Protein AF-A0A9E2X780-F1 (afdb_monomer_lite)

Secondary structure (DSSP, 8-state):
------------B--TTHHHHHHH-HHHHHHHHHHHIIIIIHHHHHHTT-----EETTEE-

Foldseek 3Di:
DDDDDDDDDDDKDFDPPLVVVCVVPVVVSVVVLVCCCVPPVVVVCVVVVHDWPDDDVRMTD

pLDDT: mean 94.97, std 6.62, range [55.78, 98.38]

Radius of gyration: 14.36 Å; chains: 1; bounding box: 30×24×40 Å

Structure (mmCIF, N/CA/C/O backbone):
data_AF-A0A9E2X780-F1
#
_entry.id   AF-A0A9E2X780-F1
#
loop_
_atom_site.group_PDB
_atom_site.id
_atom_site.type_symbol
_atom_site.label_atom_id
_atom_site.label_alt_id
_atom_site.label_comp_id
_atom_site.label_asym_id
_atom_site.label_entity_id
_atom_site.label_seq_id
_atom_site.pdbx_PDB_ins_code
_atom_site.Cartn_x
_atom_site.Cartn_y
_atom_site.Cartn_z
_atom_site.occupancy
_atom_site.B_iso_or_equiv
_atom_site.auth_seq_id
_atom_site.auth_comp_id
_atom_site.auth_asym_id
_atom_site.auth_atom_id
_atom_site.pdbx_PDB_model_num
ATOM 1 N N . MET A 1 1 ? -2.786 17.408 22.926 1.00 55.78 1 MET A N 1
ATOM 2 C CA . MET A 1 1 ? -3.928 16.552 22.533 1.00 55.78 1 MET A CA 1
ATOM 3 C C . MET A 1 1 ? -3.951 15.353 23.462 1.00 55.78 1 MET A C 1
ATOM 5 O O . MET A 1 1 ? -2.951 14.654 23.542 1.00 55.78 1 MET A O 1
ATOM 9 N N . THR A 1 2 ? -5.024 15.152 24.218 1.00 70.06 2 THR A N 1
ATOM 10 C CA . THR A 1 2 ? -5.189 13.955 25.053 1.00 70.06 2 THR A CA 1
ATOM 11 C C . THR A 1 2 ? -5.478 12.749 24.156 1.00 70.06 2 THR A C 1
ATOM 13 O O . THR A 1 2 ? -6.276 12.836 23.225 1.00 70.06 2 THR A O 1
ATOM 16 N N . ALA A 1 3 ? -4.790 11.629 24.382 1.00 83.44 3 ALA A N 1
ATOM 17 C CA . ALA A 1 3 ? -4.979 10.422 23.584 1.00 83.44 3 ALA A CA 1
ATOM 18 C C . ALA A 1 3 ? -6.297 9.728 23.967 1.00 83.44 3 ALA A C 1
ATOM 20 O O . ALA A 1 3 ? -6.450 9.252 25.092 1.00 83.44 3 ALA A O 1
ATOM 21 N N . THR A 1 4 ? -7.245 9.648 23.034 1.00 88.62 4 THR A N 1
ATOM 22 C CA . THR A 1 4 ? -8.502 8.909 23.224 1.00 88.62 4 THR A CA 1
ATOM 23 C C . THR A 1 4 ? -8.293 7.431 22.897 1.00 88.62 4 THR A C 1
ATOM 25 O O . THR A 1 4 ? -7.927 7.085 21.773 1.00 88.62 4 THR A O 1
ATOM 28 N N . ARG A 1 5 ? -8.538 6.541 23.866 1.00 92.69 5 ARG A N 1
ATOM 29 C CA . ARG A 1 5 ? -8.505 5.084 23.660 1.00 92.69 5 ARG A CA 1
ATOM 30 C C . ARG A 1 5 ? -9.869 4.594 23.183 1.00 92.69 5 ARG A C 1
ATOM 32 O O . ARG A 1 5 ? -10.893 5.011 23.713 1.00 92.69 5 ARG A O 1
ATOM 39 N N . ARG A 1 6 ? -9.878 3.699 22.198 1.00 92.19 6 ARG A N 1
ATOM 40 C CA . ARG A 1 6 ? -11.087 3.036 21.692 1.00 92.19 6 ARG A CA 1
ATOM 41 C C . ARG A 1 6 ? -10.736 1.674 21.105 1.00 92.19 6 ARG A C 1
ATOM 43 O O . ARG A 1 6 ? -9.603 1.478 20.671 1.00 92.19 6 ARG A O 1
ATOM 50 N N . LEU A 1 7 ? -11.716 0.779 21.027 1.00 96.56 7 LEU A N 1
ATOM 51 C CA . LEU A 1 7 ? -11.616 -0.416 20.192 1.00 96.56 7 LEU A CA 1
ATOM 52 C C . LEU A 1 7 ? -11.716 -0.002 18.715 1.00 96.56 7 LEU A C 1
ATOM 54 O O . LEU A 1 7 ? -12.549 0.836 18.362 1.00 96.56 7 LEU A O 1
ATOM 58 N N . ALA A 1 8 ? -10.854 -0.547 17.860 1.00 94.50 8 ALA A N 1
ATOM 59 C CA . ALA A 1 8 ? -10.834 -0.239 16.434 1.00 94.50 8 ALA A CA 1
ATOM 60 C C . ALA A 1 8 ? -10.402 -1.461 15.616 1.00 94.50 8 ALA A C 1
ATOM 62 O O . ALA A 1 8 ? -9.560 -2.235 16.063 1.00 94.50 8 ALA A O 1
ATOM 63 N N . ALA A 1 9 ? -10.948 -1.591 14.406 1.00 96.81 9 ALA A N 1
ATOM 64 C CA . ALA A 1 9 ? -10.395 -2.468 13.382 1.00 96.81 9 ALA A CA 1
ATOM 65 C C . ALA A 1 9 ? -9.231 -1.750 12.683 1.00 96.81 9 ALA A C 1
ATOM 67 O O . ALA A 1 9 ? -9.354 -0.574 12.334 1.00 96.81 9 ALA A O 1
ATOM 68 N N . ILE A 1 10 ? -8.112 -2.451 12.503 1.00 96.00 10 ILE A N 1
ATOM 69 C CA . ILE A 1 10 ? -6.912 -1.942 11.833 1.00 96.00 10 ILE A CA 1
ATOM 70 C C . ILE A 1 10 ? -6.619 -2.861 10.650 1.00 96.00 10 ILE A C 1
ATOM 72 O O . ILE A 1 10 ? -6.582 -4.079 10.817 1.00 96.00 10 ILE A O 1
ATOM 76 N N . LEU A 1 11 ? -6.415 -2.272 9.473 1.00 96.44 11 LEU A N 1
ATOM 77 C CA . LEU A 1 11 ? -6.012 -2.966 8.255 1.00 96.44 11 LEU A CA 1
ATOM 78 C C . LEU A 1 11 ? -4.638 -2.449 7.839 1.00 96.44 11 LEU A C 1
ATOM 80 O O . LEU A 1 11 ? -4.474 -1.246 7.691 1.00 96.44 11 LEU A O 1
ATOM 84 N N . ALA A 1 12 ? -3.688 -3.353 7.617 1.00 96.31 12 ALA A N 1
ATOM 85 C CA . ALA A 1 12 ? -2.423 -3.045 6.961 1.00 96.31 12 ALA A CA 1
ATOM 86 C C . ALA A 1 12 ? -2.381 -3.774 5.613 1.00 96.31 12 ALA A C 1
ATOM 88 O O . ALA A 1 12 ? -2.720 -4.958 5.552 1.00 96.31 12 ALA A O 1
ATOM 89 N N . ALA A 1 13 ? -1.995 -3.073 4.550 1.00 95.94 13 ALA A N 1
ATOM 90 C CA . ALA A 1 13 ? -1.916 -3.608 3.192 1.00 95.94 13 ALA A CA 1
ATOM 91 C C . ALA A 1 13 ? -0.626 -3.147 2.502 1.00 95.94 13 ALA A C 1
ATOM 93 O O . ALA A 1 13 ? -0.117 -2.075 2.824 1.00 95.94 13 ALA A O 1
ATOM 94 N N . ASP A 1 14 ? -0.119 -3.952 1.567 1.00 96.25 14 ASP A N 1
ATOM 95 C CA . ASP A 1 14 ? 1.136 -3.707 0.847 1.00 96.25 14 ASP A CA 1
ATOM 96 C C . ASP A 1 14 ? 1.094 -4.317 -0.562 1.00 96.25 14 ASP A C 1
ATOM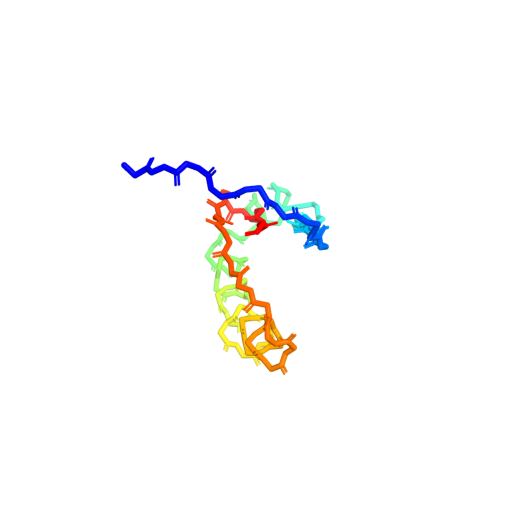 98 O O . ASP A 1 14 ? 0.279 -5.217 -0.818 1.00 96.25 14 ASP A O 1
ATOM 102 N N . VAL A 1 15 ? 1.943 -3.854 -1.486 1.00 96.81 15 VAL A N 1
ATOM 103 C CA . VAL A 1 15 ? 1.958 -4.373 -2.862 1.00 96.81 15 VAL A CA 1
ATOM 104 C C . VAL A 1 15 ? 2.914 -5.561 -2.965 1.00 96.81 15 VAL A C 1
ATOM 106 O O . VAL A 1 15 ? 4.135 -5.458 -2.871 1.00 96.81 15 VAL A O 1
ATOM 109 N N .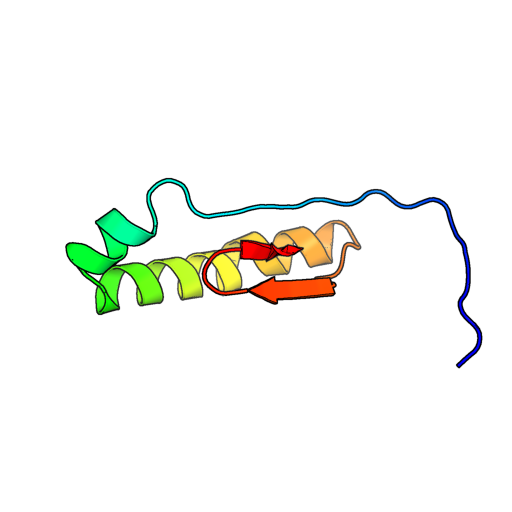 ALA A 1 16 ? 2.357 -6.740 -3.241 1.00 97.44 16 ALA A N 1
ATOM 110 C CA . ALA A 1 16 ? 3.156 -7.948 -3.399 1.00 97.44 16 ALA A CA 1
ATOM 111 C C . ALA A 1 16 ? 4.173 -7.813 -4.549 1.00 97.44 16 ALA A C 1
ATOM 113 O O . ALA A 1 16 ? 3.813 -7.609 -5.708 1.00 97.44 16 ALA A O 1
ATOM 114 N N . GLY A 1 17 ? 5.460 -7.981 -4.230 1.00 97.38 17 GLY A N 1
ATOM 115 C CA . GLY A 1 17 ? 6.537 -7.922 -5.218 1.00 97.38 17 GLY A CA 1
ATOM 116 C C . GLY A 1 17 ? 6.845 -6.517 -5.738 1.00 97.38 17 GLY A C 1
ATOM 117 O O . GLY A 1 17 ? 7.480 -6.415 -6.788 1.00 97.38 17 GLY A O 1
ATOM 118 N N . TYR A 1 18 ? 6.435 -5.467 -5.022 1.00 96.62 18 TYR A N 1
ATOM 119 C CA . TYR A 1 18 ? 6.622 -4.071 -5.413 1.00 96.62 18 TYR A CA 1
ATOM 120 C C . TYR A 1 18 ? 8.034 -3.755 -5.906 1.00 96.62 18 TYR A C 1
ATOM 122 O O . TYR A 1 18 ? 8.182 -3.253 -7.014 1.00 96.62 18 TYR A O 1
ATOM 130 N N . SER A 1 19 ? 9.076 -4.139 -5.161 1.00 96.56 19 SER A N 1
ATOM 131 C CA . SER A 1 19 ? 10.464 -3.870 -5.561 1.00 96.56 19 SER A CA 1
ATOM 132 C C . SER A 1 19 ? 10.807 -4.437 -6.940 1.00 96.56 19 SER A C 1
ATOM 134 O O . SER A 1 19 ? 11.431 -3.748 -7.734 1.00 96.56 19 SER A O 1
ATOM 136 N N . ARG A 1 20 ? 10.341 -5.652 -7.260 1.00 98.19 20 ARG A N 1
ATOM 137 C CA . ARG A 1 20 ? 10.571 -6.281 -8.572 1.00 98.19 20 ARG A CA 1
ATOM 138 C C . ARG A 1 20 ? 9.803 -5.568 -9.686 1.00 98.19 20 ARG A C 1
ATOM 140 O O . ARG A 1 20 ? 10.297 -5.457 -10.800 1.00 98.19 20 ARG A O 1
ATOM 147 N N . LEU A 1 21 ? 8.578 -5.125 -9.401 1.00 97.94 21 LEU A N 1
ATOM 148 C CA . LEU A 1 21 ? 7.752 -4.394 -10.366 1.00 97.94 21 LEU A CA 1
ATOM 149 C C . LEU A 1 21 ? 8.355 -3.022 -10.676 1.00 97.94 21 LEU A C 1
ATOM 151 O O . LEU A 1 21 ? 8.412 -2.631 -11.836 1.00 97.94 21 LEU A O 1
ATOM 155 N N . VAL A 1 22 ? 8.843 -2.330 -9.646 1.00 97.69 22 VAL A N 1
ATOM 156 C CA . VAL A 1 22 ? 9.541 -1.049 -9.782 1.00 97.69 22 VAL A CA 1
ATOM 157 C C . VAL A 1 22 ? 10.869 -1.219 -10.519 1.00 97.69 22 VAL A C 1
ATOM 159 O O . VAL A 1 22 ? 11.159 -0.432 -11.407 1.00 97.69 22 VAL A O 1
ATOM 162 N N . GLU A 1 23 ? 11.642 -2.265 -10.212 1.00 98.06 23 GLU A N 1
ATOM 163 C CA . GLU A 1 23 ? 12.891 -2.577 -10.922 1.00 98.06 23 GLU A CA 1
ATOM 164 C C . GLU A 1 23 ? 12.662 -2.802 -12.426 1.00 98.06 23 GLU A C 1
ATOM 166 O O . GLU A 1 23 ? 13.461 -2.359 -13.246 1.00 98.06 23 GLU A O 1
ATOM 171 N N . ALA A 1 24 ? 11.567 -3.473 -12.794 1.00 98.25 24 ALA A N 1
ATOM 172 C CA . ALA A 1 24 ? 11.240 -3.747 -14.190 1.00 98.25 24 ALA A CA 1
ATOM 173 C C . ALA A 1 24 ? 10.651 -2.532 -14.933 1.00 98.25 24 ALA A C 1
ATOM 175 O O . ALA A 1 24 ? 10.894 -2.369 -16.127 1.00 98.25 24 ALA A O 1
ATOM 176 N N . ASP A 1 25 ? 9.835 -1.724 -14.252 1.00 98.38 25 ASP A N 1
ATOM 177 C CA . ASP A 1 25 ? 9.104 -0.588 -14.820 1.00 98.38 25 ASP A CA 1
ATOM 178 C C . ASP A 1 25 ? 8.624 0.341 -13.692 1.00 98.38 25 ASP A C 1
ATOM 180 O O . ASP A 1 25 ? 7.512 0.202 -13.167 1.00 98.38 25 ASP A O 1
ATOM 184 N N . GLU A 1 26 ? 9.476 1.283 -13.288 1.00 97.25 26 GLU A N 1
ATOM 185 C CA . GLU A 1 26 ? 9.189 2.202 -12.184 1.00 97.25 26 GLU A CA 1
ATOM 186 C C . GLU A 1 26 ? 7.995 3.114 -12.495 1.00 97.25 26 GLU A C 1
ATOM 188 O O . GLU A 1 26 ? 7.023 3.150 -11.734 1.00 97.25 26 GLU A O 1
ATOM 193 N N . GLU A 1 27 ? 8.031 3.825 -13.625 1.00 98.25 27 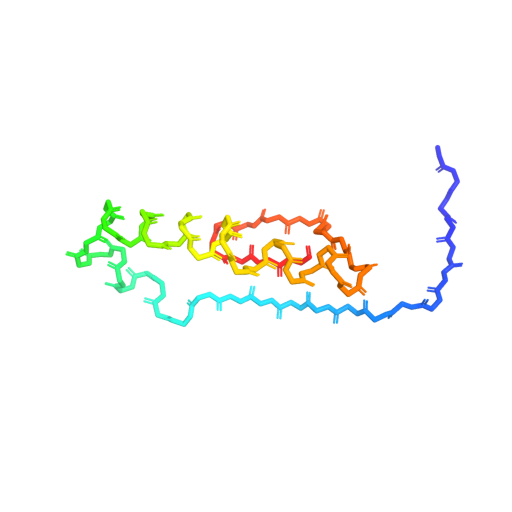GLU A N 1
ATOM 194 C CA . GLU A 1 27 ? 7.005 4.809 -13.979 1.00 98.25 27 GLU A CA 1
ATOM 195 C C . GLU A 1 27 ? 5.632 4.153 -14.163 1.00 98.25 27 GLU A C 1
ATOM 197 O O . GLU A 1 27 ? 4.639 4.617 -13.591 1.00 98.25 27 GLU A O 1
ATOM 202 N N . GLY A 1 28 ? 5.564 3.032 -14.888 1.00 98.38 28 GLY A N 1
ATOM 203 C CA . GLY A 1 28 ? 4.314 2.313 -15.089 1.00 98.38 28 GLY A CA 1
ATOM 204 C C . GLY A 1 28 ? 3.792 1.685 -13.799 1.00 98.38 28 GLY A C 1
ATO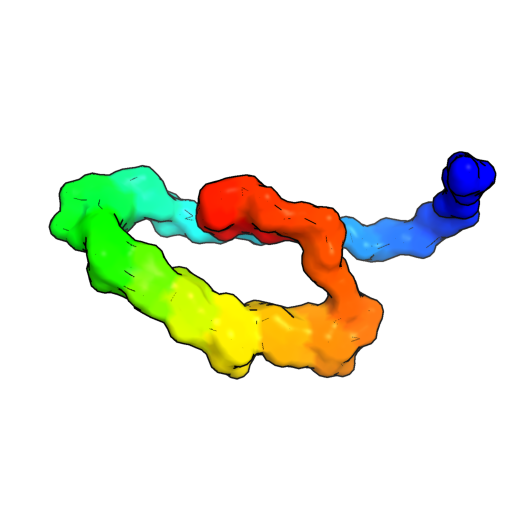M 205 O O . GLY A 1 28 ? 2.583 1.695 -13.552 1.00 98.38 28 GLY A O 1
ATOM 206 N N . THR A 1 29 ? 4.663 1.184 -12.919 1.00 98.06 29 THR A N 1
ATOM 207 C CA . THR A 1 29 ? 4.247 0.640 -11.614 1.00 98.06 29 THR A CA 1
ATOM 208 C C . THR A 1 29 ? 3.676 1.723 -10.708 1.00 98.06 29 THR A C 1
ATOM 210 O O . THR A 1 29 ? 2.575 1.554 -10.176 1.00 98.06 29 THR A O 1
ATOM 213 N N . LEU A 1 30 ? 4.355 2.866 -10.593 1.00 97.50 30 LEU A N 1
ATOM 214 C CA . LEU A 1 30 ? 3.867 4.004 -9.815 1.00 97.50 30 LEU A CA 1
ATOM 215 C C . LEU A 1 30 ? 2.578 4.591 -10.404 1.00 97.50 30 LEU A C 1
ATOM 217 O O . LEU A 1 30 ? 1.664 4.939 -9.655 1.00 97.50 30 LEU A O 1
ATOM 221 N N . GLY A 1 31 ? 2.475 4.674 -11.733 1.00 98.12 31 GLY A N 1
ATOM 222 C CA . GLY A 1 31 ? 1.271 5.121 -12.432 1.00 98.12 31 GLY A CA 1
ATOM 223 C C . GLY A 1 31 ? 0.068 4.224 -12.141 1.00 98.12 31 GLY A C 1
ATOM 224 O O . GLY A 1 31 ? -0.975 4.710 -11.699 1.00 98.12 31 GLY A O 1
ATOM 225 N N . ARG A 1 32 ? 0.229 2.903 -12.292 1.00 97.75 32 ARG A N 1
ATOM 226 C CA . ARG A 1 32 ? -0.817 1.916 -11.972 1.00 97.75 32 ARG A CA 1
ATOM 227 C C . ARG A 1 32 ? -1.242 1.986 -10.507 1.00 97.75 32 ARG A C 1
ATOM 229 O O . ARG A 1 32 ? -2.438 1.986 -10.225 1.00 97.75 32 ARG A O 1
ATOM 236 N N . LEU A 1 33 ? -0.286 2.088 -9.580 1.00 97.00 33 LEU A N 1
ATOM 237 C CA . LEU A 1 33 ? -0.587 2.207 -8.153 1.00 97.00 33 LEU A CA 1
ATOM 238 C C . LEU A 1 33 ? -1.391 3.480 -7.849 1.00 97.00 33 LEU A C 1
ATOM 240 O O . LEU A 1 33 ? -2.369 3.417 -7.106 1.00 97.00 33 LEU A O 1
ATOM 244 N N . LYS A 1 34 ? -1.038 4.623 -8.452 1.00 96.81 34 LYS A N 1
ATOM 245 C CA . LYS A 1 34 ? -1.796 5.878 -8.303 1.00 96.81 34 LYS A CA 1
ATOM 246 C C . LYS A 1 34 ? -3.238 5.746 -8.801 1.00 96.81 34 LYS A C 1
ATOM 248 O O . LYS A 1 34 ? -4.147 6.169 -8.092 1.00 96.81 34 LYS A O 1
ATOM 253 N N . VAL A 1 35 ? -3.450 5.133 -9.969 1.00 98.31 35 VAL A N 1
ATOM 254 C CA . VAL A 1 35 ? -4.795 4.902 -10.531 1.00 98.31 35 VAL A CA 1
ATOM 255 C C . VAL A 1 35 ? -5.615 3.984 -9.624 1.00 98.31 35 VAL A C 1
ATOM 257 O O . VAL A 1 35 ? -6.716 4.349 -9.222 1.00 98.31 35 VAL A O 1
ATOM 260 N N . LEU A 1 36 ? -5.057 2.841 -9.208 1.00 97.25 36 LEU A N 1
ATOM 261 C CA . LEU A 1 36 ? -5.738 1.917 -8.293 1.00 97.25 36 LEU A CA 1
ATOM 262 C C . LEU A 1 36 ? -6.120 2.592 -6.973 1.00 97.25 36 LEU A C 1
ATOM 264 O O . LEU A 1 36 ? -7.205 2.348 -6.442 1.00 97.25 36 LEU A O 1
ATOM 268 N N . ARG A 1 37 ? -5.252 3.461 -6.443 1.00 96.38 37 ARG A N 1
ATOM 269 C CA . ARG A 1 37 ? -5.562 4.230 -5.237 1.00 96.38 37 ARG A CA 1
ATOM 270 C C . ARG A 1 37 ? -6.714 5.200 -5.444 1.00 96.38 37 ARG A C 1
ATOM 272 O O . ARG A 1 37 ? -7.656 5.174 -4.657 1.00 96.38 37 ARG A O 1
ATOM 279 N N . ALA A 1 38 ? -6.652 6.004 -6.501 1.00 97.44 38 ALA A N 1
ATOM 280 C CA . ALA A 1 38 ? -7.645 7.032 -6.785 1.00 97.44 38 ALA A CA 1
ATOM 281 C C . ALA A 1 38 ? -9.026 6.450 -7.121 1.00 97.44 38 ALA A C 1
ATOM 283 O O . ALA A 1 38 ? -10.042 6.989 -6.687 1.00 97.44 38 ALA A O 1
ATOM 284 N N . GLU A 1 39 ? -9.069 5.354 -7.876 1.00 98.25 39 GLU A N 1
ATOM 285 C CA . GLU A 1 39 ? -10.318 4.826 -8.430 1.00 98.25 39 GLU A CA 1
ATOM 286 C C . GLU A 1 39 ? -10.931 3.709 -7.583 1.00 98.25 39 GLU A C 1
ATOM 288 O O . GLU A 1 39 ? -12.148 3.517 -7.603 1.00 98.25 39 GLU A O 1
ATOM 293 N N . ILE A 1 40 ? -10.113 2.972 -6.823 1.00 97.75 40 ILE A N 1
ATOM 294 C CA . ILE A 1 40 ? -10.561 1.763 -6.123 1.00 97.75 40 ILE A CA 1
ATOM 295 C C . ILE A 1 40 ? -10.302 1.852 -4.622 1.00 97.75 40 ILE A C 1
ATOM 297 O O . ILE A 1 40 ? -11.251 1.792 -3.842 1.00 97.75 40 ILE A O 1
ATOM 301 N N . ILE A 1 41 ? -9.044 1.971 -4.195 1.00 97.06 41 ILE A N 1
ATOM 302 C CA . ILE A 1 41 ? -8.677 1.767 -2.785 1.00 97.06 41 ILE A CA 1
ATOM 303 C C . ILE A 1 41 ? -9.243 2.883 -1.903 1.00 97.06 41 ILE A C 1
ATOM 305 O O . ILE A 1 41 ? -10.011 2.604 -0.979 1.00 97.06 41 ILE A O 1
ATOM 309 N N . ASP A 1 42 ? -8.918 4.141 -2.202 1.00 96.69 42 ASP A N 1
ATOM 310 C CA . ASP A 1 42 ? -9.306 5.277 -1.364 1.00 96.69 42 ASP A CA 1
ATOM 311 C C . ASP A 1 42 ? -10.844 5.466 -1.345 1.00 96.69 42 ASP A C 1
ATOM 313 O O . ASP A 1 42 ? -11.411 5.599 -0.250 1.00 96.69 42 ASP A O 1
ATOM 317 N N . PRO A 1 43 ? -11.574 5.364 -2.483 1.00 98.00 43 PRO A N 1
ATOM 318 C CA . PRO A 1 43 ? -13.038 5.402 -2.481 1.00 98.00 43 PRO A CA 1
ATOM 319 C C . PRO A 1 43 ? -13.686 4.264 -1.688 1.00 98.00 43 PRO A C 1
ATOM 321 O O . PRO A 1 43 ? -14.689 4.489 -1.009 1.00 98.00 43 PRO A O 1
ATOM 324 N N . LYS A 1 44 ? -13.138 3.040 -1.733 1.00 98.12 44 LYS A N 1
ATOM 325 C CA . LYS A 1 44 ? -13.677 1.911 -0.957 1.00 98.12 44 LYS A CA 1
ATOM 326 C C . LYS A 1 44 ? -13.456 2.105 0.537 1.00 98.12 44 LYS A C 1
ATOM 328 O O . LYS A 1 44 ? -14.393 1.891 1.306 1.00 98.12 44 LYS A O 1
ATOM 333 N N . ILE A 1 45 ? -12.275 2.567 0.953 1.00 97.62 45 ILE A N 1
ATOM 334 C CA . ILE A 1 45 ? -12.008 2.910 2.357 1.00 97.62 45 ILE A CA 1
ATOM 335 C C . ILE A 1 45 ? -13.027 3.947 2.841 1.00 97.62 45 ILE A C 1
ATOM 337 O O . ILE A 1 45 ? -13.685 3.728 3.860 1.00 97.62 45 ILE A O 1
ATOM 341 N N . ALA A 1 46 ? -13.215 5.034 2.086 1.00 97.00 46 ALA A N 1
ATOM 342 C CA . ALA A 1 46 ? -14.178 6.078 2.426 1.00 97.00 46 ALA A CA 1
ATOM 343 C C . ALA A 1 46 ? -15.626 5.551 2.459 1.00 97.00 46 ALA A C 1
ATOM 345 O O . ALA A 1 46 ? -16.361 5.814 3.413 1.00 97.00 46 ALA A O 1
ATOM 346 N N . GLY A 1 47 ? -16.023 4.746 1.468 1.00 98.06 47 GLY A N 1
ATOM 347 C CA . GLY A 1 47 ? -17.355 4.139 1.379 1.00 98.06 47 GLY A CA 1
ATOM 348 C C . GLY A 1 47 ? -17.682 3.205 2.549 1.00 98.06 47 GLY A C 1
ATOM 349 O O . GLY A 1 47 ? -18.833 3.129 2.977 1.00 98.06 47 GLY A O 1
ATOM 350 N N . HIS A 1 48 ? -16.669 2.561 3.133 1.00 96.94 48 HIS A N 1
ATOM 351 C CA . HIS A 1 48 ? -16.794 1.747 4.346 1.00 96.94 48 HIS A CA 1
ATOM 352 C C . HIS A 1 48 ? -16.567 2.532 5.649 1.00 96.94 48 HIS A C 1
ATOM 354 O O . HIS A 1 48 ? -16.452 1.930 6.717 1.00 96.94 48 HIS A O 1
ATOM 360 N N . ARG A 1 49 ? -16.538 3.873 5.592 1.00 96.81 49 ARG A N 1
ATOM 361 C CA . ARG A 1 49 ? -16.292 4.772 6.739 1.00 96.81 49 ARG A CA 1
ATOM 362 C C . ARG A 1 49 ? -14.935 4.533 7.418 1.00 96.81 49 ARG A C 1
ATOM 364 O O . ARG A 1 49 ? -14.762 4.828 8.603 1.00 96.81 49 ARG A O 1
ATOM 371 N N . GLY A 1 50 ? -13.982 3.987 6.670 1.00 96.44 50 GLY A N 1
ATOM 372 C CA . GLY A 1 50 ? -12.587 3.880 7.063 1.00 96.44 50 GLY A CA 1
ATOM 373 C C . GLY A 1 50 ? -11.846 5.197 6.850 1.00 96.44 50 GLY A C 1
ATOM 374 O O . GLY A 1 50 ? -12.381 6.173 6.323 1.00 96.44 50 GLY A O 1
ATOM 375 N N . ARG A 1 51 ? -10.583 5.223 7.267 1.00 95.81 51 ARG A N 1
ATOM 376 C CA . ARG A 1 51 ? -9.670 6.338 7.010 1.00 95.81 51 ARG A CA 1
ATOM 377 C C . ARG A 1 51 ? -8.256 5.808 6.860 1.00 95.81 51 ARG A C 1
ATOM 379 O O . ARG A 1 51 ? -7.901 4.858 7.552 1.00 95.81 51 ARG A O 1
ATOM 386 N N . ILE A 1 52 ? -7.466 6.474 6.032 1.00 96.25 52 ILE A N 1
ATOM 387 C CA . ILE A 1 52 ? -6.033 6.216 5.921 1.00 96.25 52 ILE A CA 1
ATOM 388 C C . ILE A 1 52 ? -5.351 6.918 7.095 1.00 96.25 52 ILE A C 1
ATOM 390 O O . ILE A 1 52 ? -5.507 8.124 7.292 1.00 96.25 52 ILE A O 1
ATOM 394 N N . VAL A 1 53 ? -4.648 6.147 7.915 1.00 95.88 53 VAL A N 1
ATOM 395 C CA . VAL A 1 53 ? -3.836 6.630 9.031 1.00 95.88 53 VAL A CA 1
ATOM 396 C C . VAL A 1 53 ? -2.467 7.072 8.531 1.00 95.88 53 VAL A C 1
ATOM 398 O O . VAL A 1 53 ? -1.985 8.123 8.952 1.00 95.88 53 VAL A O 1
ATOM 401 N N . LYS A 1 54 ? -1.835 6.285 7.653 1.00 93.62 54 LYS A N 1
ATOM 402 C CA . LYS A 1 54 ? -0.555 6.632 7.025 1.00 93.62 54 LYS A CA 1
ATOM 403 C C . LYS A 1 54 ? -0.310 5.841 5.743 1.00 93.62 54 LYS A C 1
ATOM 405 O O . LYS A 1 54 ? -0.881 4.783 5.508 1.00 93.62 54 LYS A O 1
ATOM 410 N N . THR A 1 55 ? 0.638 6.332 4.958 1.00 92.25 55 THR A N 1
ATOM 411 C CA . THR A 1 55 ? 1.186 5.636 3.791 1.00 92.25 55 THR A CA 1
ATOM 412 C C . THR A 1 55 ? 2.701 5.572 3.917 1.00 92.25 55 THR A C 1
ATOM 414 O O . THR A 1 55 ? 3.318 6.518 4.413 1.00 92.25 55 THR A O 1
ATOM 417 N N . THR A 1 56 ? 3.324 4.482 3.488 1.00 89.75 56 THR A N 1
ATOM 418 C CA . THR A 1 56 ? 4.787 4.339 3.493 1.00 89.75 56 THR A CA 1
ATOM 419 C C . THR A 1 56 ? 5.204 3.531 2.274 1.00 89.75 56 THR A C 1
ATOM 421 O O . THR A 1 56 ? 5.088 2.314 2.286 1.00 89.75 56 THR A O 1
ATOM 424 N N . GLY A 1 57 ? 5.661 4.217 1.222 1.00 90.19 57 GLY A N 1
ATOM 425 C CA . GLY A 1 57 ? 5.917 3.582 -0.072 1.00 90.19 57 GLY A CA 1
ATOM 426 C C . GLY A 1 57 ? 4.626 3.027 -0.671 1.00 90.19 57 GLY A C 1
ATOM 427 O O . GLY A 1 57 ? 3.654 3.767 -0.846 1.00 90.19 57 GLY A O 1
ATOM 428 N N . ASP A 1 58 ? 4.625 1.731 -0.948 1.00 93.69 58 ASP A N 1
ATOM 429 C CA . ASP A 1 58 ? 3.473 0.946 -1.383 1.00 93.69 58 ASP A CA 1
ATOM 430 C C . ASP A 1 58 ? 2.559 0.485 -0.236 1.00 93.69 58 ASP A C 1
ATOM 432 O O . ASP A 1 58 ? 1.401 0.131 -0.473 1.00 93.69 58 ASP A O 1
ATOM 436 N N . GLY A 1 59 ? 3.037 0.602 1.004 1.00 93.75 59 GLY A N 1
ATOM 437 C CA . GLY A 1 59 ? 2.299 0.241 2.204 1.00 93.75 59 GLY A CA 1
ATOM 438 C C . GLY A 1 59 ? 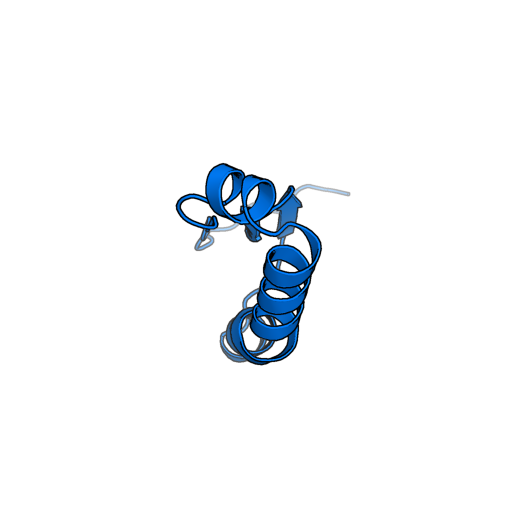1.230 1.259 2.611 1.00 93.75 59 GLY A C 1
ATOM 439 O O . GLY A 1 59 ? 1.412 2.483 2.528 1.00 93.75 59 GLY A O 1
ATOM 440 N N . LEU A 1 60 ? 0.121 0.740 3.142 1.00 95.69 60 LEU A N 1
ATO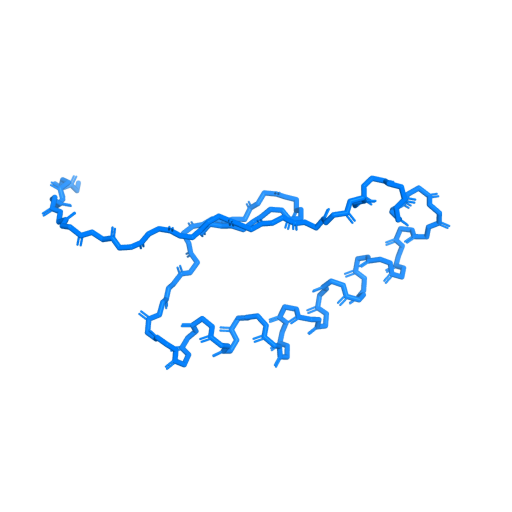M 441 C CA . LEU A 1 60 ? -1.046 1.491 3.604 1.00 95.69 60 LEU A CA 1
ATOM 442 C C . LEU A 1 60 ? -1.518 1.003 4.983 1.00 95.69 60 LEU A C 1
ATOM 444 O O . LEU A 1 60 ? -1.566 -0.200 5.249 1.00 95.69 60 LEU A O 1
ATOM 448 N N . LEU A 1 61 ? -1.883 1.959 5.844 1.00 94.25 61 LEU A N 1
ATOM 449 C CA . LEU A 1 61 ? -2.493 1.756 7.164 1.00 94.25 61 LEU A CA 1
ATOM 450 C C . LEU A 1 61 ? -3.616 2.768 7.395 1.00 94.25 61 LEU A C 1
ATOM 452 O O . LEU A 1 61 ? -3.413 3.945 7.020 1.00 94.25 61 LEU A O 1
#

Sequence (61 aa):
MTATRRLAAILAADVAGYSRLVEADEEGTLGRLKVLRAEIIDPKIAGHRGRIVKTTGDGLL